Protein AF-A0A0D4BWU0-F1 (afdb_monomer)

Secondary structure (DSSP, 8-state):
-------SS--HHHHTT----SSTT----PPP--EEEEEEEEGGGGSTTTTHHHHHHHHHHHHHTT--B-S--EEEEEE-TTSSSPPEEEEEEEE-

Organism: NCBI:txid1618207

Radius of gyration: 16.17 Å; Cα contacts (8 Å, |Δi|>4): 132; chains: 1; bounding box: 30×34×33 Å

Solvent-accessible surface area (backbone atoms only — not comparable to full-atom values): 6076 Å² total; per-residue (Å²): 140,87,86,86,76,94,68,96,65,80,57,72,43,50,82,74,74,49,68,80,54,102,44,94,88,64,82,88,78,82,79,80,93,65,51,66,45,68,45,78,42,49,45,72,42,66,35,89,72,51,32,54,57,56,56,48,54,41,51,52,50,39,52,73,71,74,39,42,84,41,90,70,71,45,80,45,73,81,32,48,86,85,46,96,56,70,21,26,35,34,45,34,35,34,43,93

Foldseek 3Di:
DDDDDDDPDDPVCVVVVDDPDVDPVDDDDDDDPFDKQKDKDWAPCVDPPNVVVRVVVSVVVCVVVVKDFDDDKDKAWPDPVPHPDITMIMIITGID

Mean predicted aligned error: 6.84 Å

Nearest PDB structures (foldseek):
  1vr4-assembly1_B  TM=6.285E-01  e=3.764E-01  Bacillus cereus ATCC 14579
  2ek0-assembly1_A  TM=4.335E-01  e=3.764E-01  Thermus thermophilus
  3vg8-assembly1_I  TM=3.950E-01  e=1.278E+00  Thermus thermophilus HB8
  2dny-assembly1_A  TM=4.200E-01  e=3.144E+00  Homo sapiens

Structure (mmCIF, N/CA/C/O backbone):
data_AF-A0A0D4BWU0-F1
#
_entry.id   AF-A0A0D4BWU0-F1
#
loop_
_atom_site.group_PDB
_atom_site.id
_atom_site.type_symbol
_atom_site.label_atom_id
_atom_site.label_alt_id
_atom_site.label_comp_id
_atom_site.label_asym_id
_atom_site.label_entity_id
_atom_site.label_seq_id
_atom_site.pdbx_PDB_ins_code
_atom_site.Cartn_x
_atom_site.Cartn_y
_atom_site.Cartn_z
_atom_site.occupancy
_atom_site.B_iso_or_equiv
_atom_site.auth_seq_id
_atom_site.auth_comp_id
_atom_site.auth_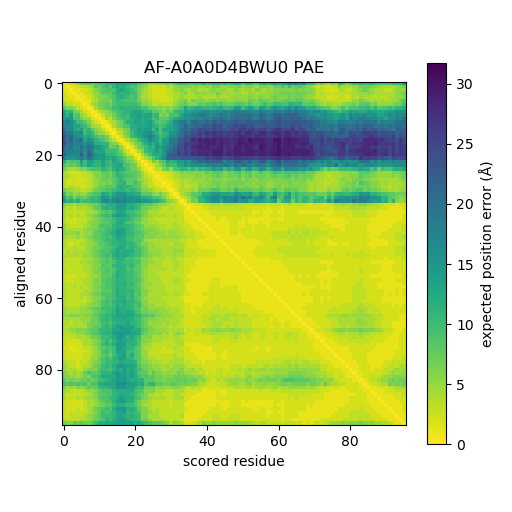asym_id
_atom_site.auth_atom_id
_atom_site.pdbx_PDB_model_num
ATOM 1 N N . MET A 1 1 ? 5.693 -13.803 0.297 1.00 72.88 1 MET A N 1
ATOM 2 C CA . MET A 1 1 ? 5.401 -12.550 -0.423 1.00 72.88 1 MET A CA 1
ATOM 3 C C . MET A 1 1 ? 4.595 -12.936 -1.639 1.00 72.88 1 MET A C 1
ATOM 5 O O . MET A 1 1 ? 4.909 -13.963 -2.222 1.00 72.88 1 MET A O 1
ATOM 9 N N . GLU A 1 2 ? 3.546 -12.190 -1.951 1.00 84.56 2 GLU A N 1
ATOM 10 C CA . GLU A 1 2 ? 2.733 -12.427 -3.139 1.00 84.56 2 GLU A CA 1
ATOM 11 C C . GLU A 1 2 ? 2.919 -11.247 -4.090 1.00 84.56 2 GLU A C 1
ATOM 13 O O . GLU A 1 2 ? 2.952 -10.105 -3.634 1.00 84.56 2 GLU A O 1
ATOM 18 N N . VAL A 1 3 ? 3.095 -11.531 -5.380 1.00 86.31 3 VAL A N 1
ATOM 19 C CA . VAL A 1 3 ? 3.254 -10.530 -6.438 1.00 86.31 3 VAL A CA 1
ATOM 20 C C . VAL A 1 3 ? 2.208 -10.828 -7.497 1.00 86.31 3 VAL A C 1
ATOM 22 O O . VAL A 1 3 ? 2.116 -11.958 -7.975 1.00 86.31 3 VAL A O 1
ATOM 25 N N . CYS A 1 4 ? 1.428 -9.815 -7.854 1.00 87.00 4 CYS A N 1
ATOM 26 C CA . CYS A 1 4 ? 0.311 -9.952 -8.775 1.00 87.00 4 CYS A CA 1
ATOM 27 C C . CYS A 1 4 ? 0.484 -9.004 -9.959 1.00 87.00 4 CYS A C 1
ATOM 29 O O . CYS A 1 4 ? 1.044 -7.917 -9.820 1.00 87.00 4 CYS A O 1
ATOM 31 N N . LEU A 1 5 ? -0.065 -9.395 -11.106 1.00 86.38 5 LEU A N 1
ATOM 32 C CA . LEU A 1 5 ? -0.260 -8.514 -12.250 1.00 86.38 5 LEU A CA 1
ATOM 33 C C . LEU A 1 5 ? -1.764 -8.372 -12.493 1.00 86.38 5 LEU A C 1
ATOM 35 O O . LEU A 1 5 ? -2.468 -9.388 -12.473 1.00 86.38 5 LEU A O 1
ATOM 39 N N . PRO A 1 6 ? -2.281 -7.151 -12.709 1.00 86.12 6 PRO A N 1
ATOM 40 C CA . PRO A 1 6 ? -3.669 -6.991 -13.098 1.00 86.12 6 PRO A CA 1
ATOM 41 C C . PRO A 1 6 ? -3.881 -7.632 -14.472 1.00 86.12 6 PRO A C 1
ATOM 43 O O . PRO A 1 6 ? -3.098 -7.430 -15.400 1.00 86.12 6 PRO A O 1
ATOM 46 N N . ILE A 1 7 ? -4.962 -8.394 -14.604 1.00 82.50 7 ILE A N 1
ATOM 47 C CA . ILE A 1 7 ? -5.425 -8.951 -15.876 1.00 82.50 7 ILE A CA 1
ATOM 48 C C . ILE A 1 7 ? -6.769 -8.311 -16.218 1.00 82.50 7 ILE A C 1
ATOM 50 O O . ILE A 1 7 ? -7.593 -8.092 -15.333 1.00 82.50 7 ILE A O 1
ATOM 54 N N . GLN A 1 8 ? -6.975 -7.968 -17.491 1.00 75.31 8 GLN A N 1
ATOM 55 C CA . GLN A 1 8 ? -8.184 -7.258 -17.932 1.00 75.31 8 GLN A CA 1
ATOM 56 C C . GLN A 1 8 ? -9.440 -8.127 -17.833 1.00 75.31 8 GLN A C 1
ATOM 58 O O . GLN A 1 8 ? -10.508 -7.633 -17.487 1.00 75.31 8 GLN A O 1
ATOM 63 N N . GLU A 1 9 ? -9.303 -9.424 -18.100 1.00 72.31 9 GLU A N 1
ATOM 64 C CA . GLU A 1 9 ? -10.389 -10.388 -18.006 1.00 72.31 9 GLU A CA 1
ATOM 65 C C . GLU A 1 9 ? -9.898 -11.622 -17.259 1.00 72.31 9 GLU A C 1
ATOM 67 O O . GLU A 1 9 ? -8.810 -12.141 -17.522 1.00 72.31 9 GLU A O 1
ATOM 72 N N . LEU A 1 10 ? -10.713 -12.107 -16.322 1.00 65.94 10 LEU A N 1
ATOM 73 C CA . LEU A 1 10 ? -10.520 -13.441 -15.773 1.00 65.94 10 LEU A CA 1
ATOM 74 C C . LEU A 1 10 ? -10.803 -14.439 -16.900 1.00 65.94 10 LEU A C 1
ATOM 76 O O . LEU A 1 10 ? -11.900 -14.402 -17.464 1.00 65.94 10 LEU A O 1
ATOM 80 N N . PRO A 1 11 ? -9.870 -15.348 -17.229 1.00 64.25 11 PRO A N 1
ATOM 81 C CA . PRO A 1 11 ? -10.148 -16.398 -18.195 1.00 64.25 11 PRO A CA 1
ATOM 82 C C . PRO A 1 11 ? -11.427 -17.127 -17.781 1.00 64.25 11 PRO A C 1
ATOM 84 O O . PRO A 1 11 ? -11.579 -17.475 -16.611 1.00 64.25 11 PRO A O 1
ATOM 87 N N . ALA A 1 12 ? -12.344 -17.390 -18.717 1.00 60.38 12 ALA A N 1
ATOM 88 C CA . ALA A 1 12 ? -13.622 -18.065 -18.429 1.00 60.38 12 ALA A CA 1
ATOM 89 C C . ALA A 1 12 ? -13.444 -19.388 -17.647 1.00 60.38 12 ALA A C 1
ATOM 91 O O . ALA A 1 12 ? -14.298 -19.818 -16.876 1.00 60.38 12 ALA A O 1
ATOM 92 N N . GLN A 1 13 ? -12.273 -19.994 -17.809 1.00 55.28 13 GLN A N 1
ATOM 93 C CA . GLN A 1 13 ? -11.793 -21.198 -17.149 1.00 55.28 13 GLN A CA 1
ATOM 94 C C . GLN A 1 13 ? -11.648 -21.026 -15.618 1.00 55.28 13 GLN A C 1
ATOM 96 O O . GLN A 1 13 ? -11.889 -21.962 -14.862 1.00 55.28 13 GLN A O 1
ATOM 101 N N . LEU A 1 14 ? -11.359 -19.814 -15.130 1.00 54.22 14 LEU A N 1
ATOM 102 C CA . LEU A 1 14 ? -11.303 -19.467 -13.705 1.00 54.22 14 LEU A CA 1
ATOM 103 C C . LEU A 1 14 ? -12.687 -19.315 -13.066 1.00 54.22 14 LEU A C 1
ATOM 105 O O . LEU A 1 14 ? -12.862 -19.660 -11.900 1.00 54.22 14 LEU A O 1
ATOM 109 N N . VAL A 1 15 ? -13.685 -18.880 -13.841 1.00 50.44 15 VAL A N 1
ATOM 110 C CA . VAL A 1 15 ? -15.093 -18.803 -13.404 1.00 50.44 15 VAL A CA 1
ATOM 111 C C . VAL A 1 15 ? -15.653 -20.205 -13.119 1.00 50.44 15 VAL A C 1
ATOM 113 O O . VAL A 1 15 ? -16.514 -20.371 -12.261 1.00 50.44 15 VAL A O 1
ATOM 116 N N . SER A 1 16 ? -15.101 -21.227 -13.782 1.00 50.22 16 SER A N 1
ATOM 117 C CA . SER A 1 16 ? -15.390 -22.648 -13.546 1.00 50.22 16 SER A CA 1
ATOM 118 C C . SER A 1 16 ? -14.406 -23.335 -12.576 1.00 50.22 16 SER A C 1
ATOM 120 O O . SER A 1 16 ? -14.455 -24.557 -12.430 1.00 50.22 16 SER A O 1
ATOM 122 N N . GLY A 1 17 ? -13.503 -22.590 -11.921 1.00 44.59 17 GLY A N 1
ATOM 123 C CA . GLY A 1 17 ? -12.548 -23.127 -10.941 1.00 44.59 17 GLY A CA 1
ATOM 124 C C . GLY A 1 17 ? -11.369 -23.913 -11.529 1.00 44.59 17 GLY A C 1
ATOM 125 O O . GLY A 1 17 ? -10.762 -24.718 -10.824 1.00 44.59 17 GLY A O 1
ATOM 126 N N . HIS A 1 18 ? -11.046 -23.724 -12.810 1.00 41.31 18 HIS A N 1
ATOM 127 C CA . HIS A 1 18 ? -9.988 -24.468 -13.492 1.00 41.31 18 HIS A CA 1
ATOM 128 C C . HIS A 1 18 ? -9.237 -23.602 -14.504 1.00 41.31 18 HIS A C 1
ATOM 130 O O . HIS A 1 18 ? -9.400 -23.753 -15.705 1.00 41.31 18 HIS A O 1
ATOM 136 N N . ILE A 1 19 ? -8.340 -22.735 -14.041 1.00 50.91 19 ILE A N 1
ATOM 137 C CA . ILE A 1 19 ? -7.124 -22.526 -14.831 1.00 50.91 19 ILE A CA 1
ATOM 138 C C . ILE A 1 19 ? -6.202 -23.650 -14.406 1.00 50.91 19 ILE A C 1
ATOM 140 O O . ILE A 1 19 ? -5.866 -23.738 -13.232 1.00 50.91 19 ILE A O 1
ATOM 144 N N . ALA A 1 20 ? -5.845 -24.532 -15.332 1.00 48.06 20 ALA A N 1
ATOM 145 C CA . ALA A 1 20 ? -4.604 -25.265 -15.189 1.00 48.06 20 ALA A CA 1
ATOM 146 C C . ALA A 1 20 ? -3.514 -24.288 -15.631 1.00 48.06 20 ALA A C 1
ATOM 148 O O . ALA A 1 20 ? -3.402 -24.033 -16.834 1.00 48.06 20 ALA A O 1
ATOM 149 N N . PRO A 1 21 ? -2.734 -23.677 -14.725 1.00 52.75 21 PRO A N 1
ATOM 150 C CA . PRO A 1 21 ? -1.488 -23.117 -15.179 1.00 52.75 21 PRO A CA 1
ATOM 151 C C . PRO A 1 21 ? -0.591 -24.328 -15.456 1.00 52.75 21 PRO A C 1
ATOM 153 O O . PRO A 1 21 ? -0.659 -25.352 -14.773 1.00 52.75 21 PRO A O 1
ATOM 156 N N . HIS A 1 22 ? 0.294 -24.231 -16.437 1.00 54.00 22 HIS A N 1
ATOM 157 C CA . HIS A 1 22 ? 1.376 -25.210 -16.557 1.00 54.00 22 HIS A CA 1
ATOM 158 C C . HIS A 1 22 ? 2.329 -25.183 -15.331 1.00 54.00 22 HIS A C 1
ATOM 160 O O . HIS A 1 22 ? 3.261 -25.980 -15.279 1.00 54.00 22 HIS A O 1
ATOM 166 N N . ASP A 1 23 ? 2.063 -24.315 -14.341 1.00 62.62 23 ASP A N 1
ATOM 167 C CA . ASP A 1 23 ? 2.816 -24.102 -13.108 1.00 62.62 23 ASP A CA 1
ATOM 168 C C . ASP A 1 23 ? 1.877 -23.942 -11.878 1.00 62.62 23 ASP A C 1
ATOM 170 O O . ASP A 1 23 ? 1.117 -22.974 -11.813 1.00 62.62 23 ASP A O 1
ATOM 174 N N . PRO A 1 24 ? 1.903 -24.848 -10.880 1.00 67.44 24 PRO A N 1
ATOM 175 C CA . PRO A 1 24 ? 1.042 -24.778 -9.692 1.00 67.44 24 PRO A CA 1
ATOM 176 C C . PRO A 1 24 ? 1.282 -23.550 -8.788 1.00 67.44 24 PRO A C 1
ATOM 178 O O . PRO A 1 24 ? 0.488 -23.312 -7.869 1.00 67.44 24 PRO A O 1
ATOM 181 N N . GLU A 1 25 ? 2.348 -22.778 -9.015 1.00 79.25 25 GLU A N 1
ATOM 182 C CA . GLU A 1 25 ? 2.686 -21.588 -8.228 1.00 79.25 25 GLU A CA 1
ATOM 183 C C . GLU A 1 25 ? 1.953 -20.319 -8.693 1.00 79.25 25 GLU A C 1
ATOM 185 O O . GLU A 1 25 ? 1.825 -19.368 -7.920 1.00 79.25 25 GLU A O 1
ATOM 190 N N . VAL A 1 26 ? 1.397 -20.307 -9.911 1.00 81.88 26 VAL A N 1
ATOM 191 C CA . VAL A 1 26 ? 0.661 -19.154 -10.453 1.00 81.88 26 VAL A CA 1
ATOM 192 C C . VAL A 1 26 ? -0.841 -19.348 -10.279 1.00 81.88 26 VAL A C 1
ATOM 194 O O . VAL A 1 26 ? -1.420 -20.345 -10.706 1.00 81.88 26 VAL A O 1
ATOM 197 N N . ARG A 1 27 ? -1.507 -18.364 -9.673 1.00 80.44 27 ARG A N 1
ATOM 198 C CA . ARG A 1 27 ? -2.961 -18.356 -9.473 1.00 80.44 27 ARG A CA 1
ATOM 199 C C . ARG A 1 27 ? -3.528 -17.041 -9.973 1.00 80.44 27 ARG A C 1
ATOM 201 O O . ARG A 1 27 ? -2.904 -16.000 -9.808 1.00 80.44 27 ARG A O 1
ATOM 208 N N . ALA A 1 28 ? -4.730 -17.085 -10.530 1.00 81.06 28 ALA A N 1
ATOM 209 C CA . ALA A 1 28 ? -5.503 -15.880 -10.786 1.00 81.06 28 ALA A CA 1
ATOM 210 C C . ALA A 1 28 ? -6.800 -15.938 -9.974 1.00 81.06 28 ALA A C 1
ATOM 212 O O . ALA A 1 28 ? -7.384 -17.001 -9.775 1.00 81.06 28 ALA A O 1
ATOM 213 N N . TYR A 1 29 ? -7.189 -14.801 -9.413 1.00 80.94 29 TYR A N 1
ATOM 214 C CA . TYR A 1 29 ? -8.337 -14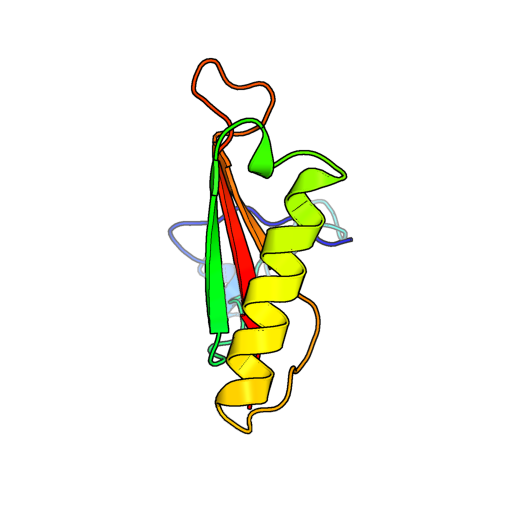.660 -8.526 1.00 80.94 29 TYR A CA 1
ATOM 215 C C . TYR A 1 29 ? -8.700 -13.173 -8.418 1.00 80.94 29 TYR A C 1
ATOM 217 O O . TYR A 1 29 ? -7.898 -12.304 -8.761 1.00 80.94 29 TYR A O 1
ATOM 225 N N . ALA A 1 30 ? -9.915 -12.874 -7.962 1.00 80.75 30 ALA A N 1
ATOM 226 C CA . ALA A 1 30 ? -10.321 -11.501 -7.682 1.00 80.75 30 ALA A CA 1
ATOM 227 C C . ALA A 1 30 ? -9.813 -11.076 -6.300 1.00 80.75 30 ALA A C 1
ATOM 229 O O . ALA A 1 30 ? -10.031 -11.783 -5.313 1.00 80.75 30 ALA A O 1
ATOM 230 N N . LEU A 1 31 ? -9.170 -9.911 -6.214 1.00 77.50 31 LEU A N 1
ATOM 231 C CA . LEU A 1 31 ? -8.840 -9.314 -4.922 1.00 77.50 31 LEU A CA 1
ATOM 232 C C . LEU A 1 31 ? -10.136 -9.031 -4.147 1.00 77.50 31 LEU A C 1
ATOM 234 O O . LEU A 1 31 ? -11.113 -8.553 -4.722 1.00 77.50 31 LEU A O 1
ATOM 238 N N . ALA A 1 32 ? -10.144 -9.333 -2.847 1.00 73.31 32 ALA A N 1
ATOM 239 C CA . ALA A 1 32 ? -11.309 -9.101 -1.997 1.00 73.31 32 ALA A CA 1
ATOM 240 C C . ALA A 1 32 ? -11.731 -7.619 -2.019 1.00 73.31 32 ALA A C 1
ATOM 242 O O . ALA A 1 32 ? -10.882 -6.727 -1.935 1.00 73.31 32 ALA A O 1
ATOM 243 N N . GLY A 1 33 ? -13.042 -7.376 -2.128 1.00 66.69 33 GLY A N 1
ATOM 244 C CA . GLY A 1 33 ? -13.660 -6.045 -2.127 1.00 66.69 33 GLY A CA 1
ATOM 245 C C . GLY A 1 33 ? -13.780 -5.456 -0.722 1.00 66.69 33 GLY A C 1
ATOM 246 O O . GLY A 1 33 ? -14.885 -5.243 -0.235 1.00 66.69 33 GLY A O 1
ATOM 247 N N . GLU A 1 34 ? -12.646 -5.259 -0.059 1.00 79.44 34 GLU A N 1
ATOM 248 C CA . GLU A 1 34 ? -12.555 -4.640 1.268 1.00 79.44 34 GLU A CA 1
ATOM 249 C C . GLU A 1 34 ? -12.430 -3.110 1.155 1.00 79.44 34 GLU A C 1
ATOM 251 O O . GLU A 1 34 ? -12.097 -2.580 0.093 1.00 79.44 34 GLU A O 1
ATOM 256 N N . SER A 1 35 ? -12.689 -2.389 2.249 1.00 93.00 35 SER A N 1
ATOM 257 C CA . SER A 1 35 ? -12.338 -0.967 2.346 1.00 93.00 35 SER A CA 1
ATOM 258 C C . SER A 1 35 ? -10.828 -0.831 2.517 1.00 93.00 35 SER A C 1
ATOM 260 O O . SER A 1 35 ? -10.242 -1.532 3.341 1.00 93.00 35 SER A O 1
ATOM 262 N N . PHE A 1 36 ? -10.201 0.079 1.771 1.00 94.81 36 PHE A N 1
ATO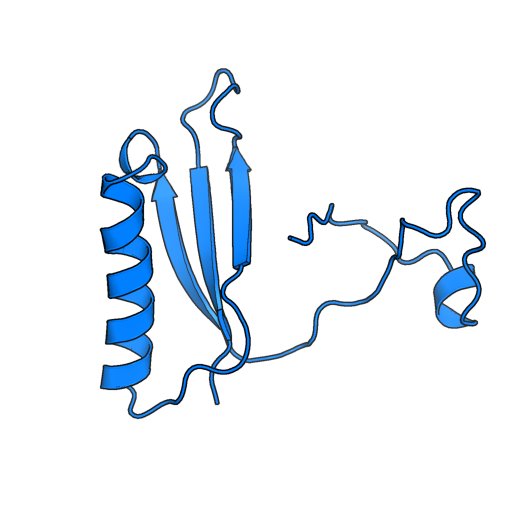M 263 C CA . PHE A 1 36 ? -8.760 0.327 1.830 1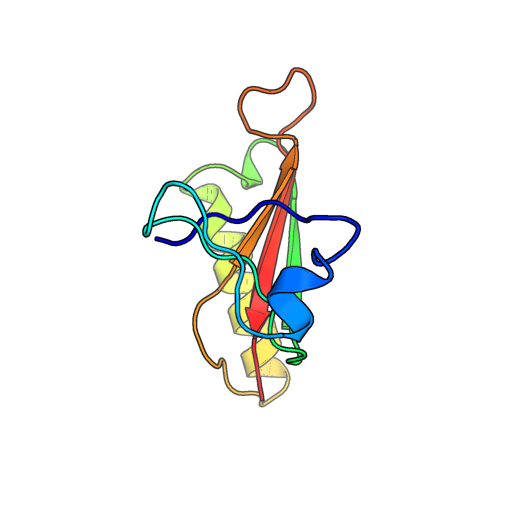.00 94.81 36 PHE A CA 1
ATOM 264 C C . PHE A 1 36 ? -8.474 1.784 2.161 1.00 94.81 36 PHE A C 1
ATOM 266 O O . PHE A 1 36 ? -9.066 2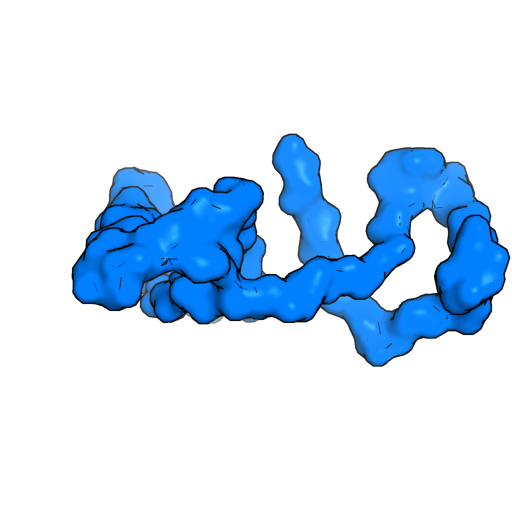.686 1.572 1.00 94.81 36 PHE A O 1
ATOM 273 N N . ALA A 1 37 ? -7.534 2.005 3.077 1.00 97.12 37 ALA A N 1
ATOM 274 C CA . ALA A 1 37 ? -6.886 3.296 3.249 1.00 97.12 37 ALA A CA 1
ATOM 275 C C . ALA A 1 37 ? -5.623 3.292 2.392 1.00 97.12 37 ALA A C 1
ATOM 277 O O . ALA A 1 37 ? -4.882 2.304 2.411 1.00 97.12 37 ALA A O 1
ATOM 278 N N . SER A 1 38 ? -5.389 4.355 1.627 1.00 97.38 38 SER A N 1
ATOM 279 C CA . SER A 1 38 ? -4.305 4.386 0.646 1.00 97.38 38 SER A CA 1
ATOM 280 C C . SER A 1 38 ? -3.564 5.711 0.617 1.00 97.38 38 SER A C 1
ATOM 282 O O . SER A 1 38 ? -4.184 6.769 0.710 1.00 97.38 38 SER A O 1
ATOM 284 N N . VAL A 1 39 ? -2.258 5.641 0.378 1.00 98.38 39 VAL A N 1
ATOM 285 C CA . VAL A 1 39 ? -1.401 6.796 0.094 1.00 98.38 39 VAL A CA 1
ATOM 286 C C . VAL A 1 39 ? -0.575 6.524 -1.160 1.00 98.38 39 VAL A C 1
ATOM 288 O O . VAL A 1 39 ? -0.085 5.411 -1.359 1.00 98.38 39 VAL A O 1
ATOM 291 N N . GLU A 1 40 ? -0.443 7.530 -2.021 1.00 98.31 40 GLU A N 1
ATOM 292 C CA . GLU A 1 40 ? 0.469 7.504 -3.167 1.00 98.31 40 GLU A CA 1
ATOM 293 C C . GLU A 1 40 ? 1.769 8.226 -2.804 1.00 98.31 40 GLU A C 1
ATOM 295 O O . GLU A 1 40 ? 1.732 9.303 -2.213 1.00 98.31 40 GLU A O 1
ATOM 300 N N . VAL A 1 41 ? 2.905 7.633 -3.174 1.00 98.19 41 VAL A N 1
ATOM 301 C CA . VAL A 1 41 ? 4.247 8.206 -3.001 1.00 98.19 41 VAL A CA 1
ATOM 302 C C . VAL A 1 41 ? 5.060 8.086 -4.283 1.00 98.19 41 VAL A C 1
ATOM 304 O O . VAL A 1 41 ? 4.813 7.209 -5.121 1.00 98.19 41 VAL A O 1
ATOM 307 N N . SER A 1 42 ? 6.051 8.966 -4.441 1.00 98.06 42 SER A N 1
ATOM 308 C CA . SER A 1 42 ? 6.858 9.023 -5.663 1.00 98.06 42 SER A CA 1
ATOM 309 C C . SER A 1 42 ? 8.338 9.324 -5.418 1.00 98.06 42 SER A C 1
ATOM 311 O O . SER A 1 42 ? 8.743 9.840 -4.377 1.00 98.06 42 SER A O 1
ATOM 313 N N . GLY A 1 43 ? 9.177 8.972 -6.391 1.00 96.81 43 GLY A N 1
ATOM 314 C CA . GLY A 1 43 ? 10.612 9.228 -6.361 1.00 96.81 43 GLY A CA 1
ATOM 315 C C . GLY A 1 43 ? 11.287 8.614 -5.134 1.00 96.81 43 GLY A C 1
ATOM 316 O O . GLY A 1 43 ? 11.129 7.427 -4.850 1.00 96.81 43 GLY A O 1
ATOM 317 N N . ALA A 1 44 ? 12.045 9.430 -4.400 1.00 96.06 44 ALA A N 1
ATOM 318 C CA . ALA A 1 44 ? 12.820 8.985 -3.241 1.00 96.06 44 ALA A CA 1
ATOM 319 C C . ALA A 1 44 ? 11.951 8.448 -2.089 1.00 96.06 44 ALA A C 1
ATOM 321 O O . ALA A 1 44 ? 12.416 7.605 -1.325 1.00 96.06 44 ALA A O 1
ATOM 322 N N . GLU A 1 45 ? 10.689 8.877 -1.989 1.00 97.69 45 GLU A N 1
ATOM 323 C CA . GLU A 1 45 ? 9.748 8.410 -0.960 1.00 97.69 45 GLU A CA 1
ATOM 324 C C . GLU A 1 45 ? 9.395 6.928 -1.127 1.00 97.69 45 GLU A C 1
ATOM 326 O O . GLU A 1 45 ? 9.019 6.267 -0.167 1.00 97.69 45 GLU A O 1
ATOM 331 N N . THR A 1 46 ? 9.570 6.373 -2.330 1.00 97.62 46 THR A N 1
ATOM 332 C CA . THR A 1 46 ? 9.344 4.944 -2.595 1.00 97.62 46 THR A CA 1
ATOM 333 C C . THR A 1 46 ? 10.445 4.037 -2.033 1.00 97.62 46 THR A C 1
ATOM 335 O O . THR A 1 46 ? 10.310 2.816 -2.043 1.00 97.62 46 THR A O 1
ATOM 338 N N . SER A 1 47 ? 11.560 4.608 -1.568 1.00 96.50 47 SER A N 1
ATOM 339 C CA . SER A 1 47 ? 12.740 3.858 -1.134 1.00 96.50 47 SER A CA 1
ATOM 340 C C . SER A 1 47 ? 12.838 3.759 0.382 1.00 96.50 47 SER A C 1
ATOM 342 O O . SER A 1 47 ? 12.496 4.686 1.113 1.00 96.50 47 SER A O 1
ATOM 344 N N . TYR A 1 48 ? 13.382 2.648 0.879 1.00 95.25 48 TYR A N 1
ATOM 345 C CA . TYR A 1 48 ? 13.739 2.535 2.291 1.00 95.25 48 TYR A CA 1
ATOM 346 C C . TYR A 1 48 ? 14.874 3.520 2.649 1.00 95.25 48 TYR A C 1
ATOM 348 O O . TYR A 1 48 ? 15.845 3.612 1.893 1.00 95.25 48 TYR A O 1
ATOM 356 N N . PRO A 1 49 ? 14.812 4.225 3.799 1.00 97.62 49 PRO A N 1
ATOM 357 C CA . PRO A 1 49 ? 13.778 4.147 4.840 1.00 97.62 49 PRO A CA 1
ATOM 358 C C . PRO A 1 49 ? 12.593 5.105 4.647 1.00 97.62 49 PRO A C 1
ATOM 360 O O . PRO A 1 49 ? 11.638 5.021 5.411 1.00 97.62 49 PRO A O 1
ATOM 363 N N . ALA A 1 50 ? 12.635 6.006 3.662 1.00 98.00 50 ALA A N 1
ATOM 364 C CA . ALA A 1 50 ? 11.615 7.040 3.463 1.00 98.00 50 ALA A CA 1
ATOM 365 C C . ALA A 1 50 ? 10.194 6.468 3.302 1.00 98.00 50 ALA A C 1
ATOM 367 O O . ALA A 1 50 ? 9.247 7.034 3.842 1.00 98.00 50 ALA A O 1
ATOM 368 N N . ILE A 1 51 ? 10.064 5.300 2.665 1.00 97.88 51 ILE A N 1
ATOM 369 C CA . ILE A 1 51 ? 8.791 4.585 2.487 1.00 97.88 51 ILE A CA 1
ATOM 370 C C . ILE A 1 51 ? 8.050 4.300 3.804 1.00 97.88 51 ILE A C 1
ATOM 372 O O . ILE A 1 51 ? 6.825 4.205 3.809 1.00 97.88 51 ILE A O 1
ATOM 376 N N . LEU A 1 52 ? 8.757 4.196 4.937 1.00 98.31 52 LEU A N 1
ATOM 377 C CA . LEU A 1 52 ? 8.131 3.927 6.235 1.00 98.31 52 LEU A CA 1
ATOM 378 C C . LEU A 1 52 ? 7.142 5.030 6.639 1.00 98.31 52 LEU A C 1
ATOM 380 O O . LEU A 1 52 ? 6.090 4.714 7.184 1.00 98.31 52 LEU A O 1
ATOM 384 N N . ALA A 1 53 ? 7.408 6.289 6.274 1.00 98.25 53 ALA A N 1
ATOM 385 C CA . ALA A 1 53 ? 6.499 7.399 6.563 1.00 98.25 53 ALA A CA 1
ATOM 386 C C . ALA A 1 53 ? 5.127 7.227 5.884 1.00 98.25 53 ALA A C 1
ATOM 388 O O . ALA A 1 53 ? 4.102 7.616 6.436 1.00 98.25 53 ALA A O 1
ATOM 389 N N . ALA A 1 54 ? 5.090 6.596 4.709 1.00 98.19 54 ALA A N 1
ATOM 390 C CA . ALA A 1 54 ? 3.849 6.317 3.997 1.00 98.19 54 ALA A CA 1
ATOM 391 C C . ALA A 1 54 ? 3.046 5.186 4.663 1.00 98.19 54 ALA A C 1
ATOM 393 O O . ALA A 1 54 ? 1.820 5.255 4.749 1.00 98.19 54 ALA A O 1
ATOM 394 N N . TYR A 1 55 ? 3.729 4.166 5.191 1.00 98.12 55 TYR A N 1
ATOM 395 C CA . TYR A 1 55 ? 3.091 3.135 6.013 1.00 98.12 55 TYR A CA 1
ATOM 396 C C . TYR A 1 55 ? 2.498 3.721 7.297 1.00 98.12 55 TYR A C 1
ATOM 398 O O . TYR A 1 55 ? 1.350 3.410 7.630 1.00 98.12 55 TYR A O 1
ATOM 406 N N . ASP A 1 56 ? 3.256 4.579 7.981 1.00 98.31 56 ASP A N 1
ATOM 407 C CA . ASP A 1 56 ? 2.810 5.261 9.196 1.00 98.31 56 ASP A CA 1
ATOM 408 C C . ASP A 1 56 ? 1.583 6.133 8.905 1.00 98.31 56 ASP A C 1
ATOM 410 O O . ASP A 1 56 ? 0.570 5.997 9.584 1.00 98.31 56 ASP A O 1
ATOM 414 N N . GLN A 1 57 ? 1.598 6.915 7.819 1.00 98.25 57 GLN A N 1
ATOM 415 C CA . GLN A 1 57 ? 0.471 7.763 7.417 1.00 98.25 57 GLN A CA 1
ATOM 416 C C . GLN A 1 57 ? -0.829 6.972 7.188 1.00 98.25 57 GLN A C 1
ATOM 418 O O . GLN A 1 57 ? -1.906 7.408 7.600 1.00 98.25 57 GLN A O 1
ATOM 423 N N . VAL A 1 58 ? -0.755 5.802 6.543 1.00 97.69 58 VAL A N 1
ATOM 424 C CA . VAL A 1 58 ? -1.934 4.940 6.348 1.00 97.69 58 VAL A CA 1
ATOM 425 C C . VAL A 1 58 ? -2.426 4.373 7.682 1.00 97.69 58 VAL A C 1
ATOM 427 O O . VAL A 1 58 ? -3.635 4.316 7.912 1.00 97.69 58 VAL A O 1
ATOM 430 N N . CYS A 1 59 ? -1.513 3.973 8.572 1.00 97.44 59 CYS A N 1
ATOM 431 C CA . CYS A 1 59 ? -1.874 3.464 9.897 1.00 97.44 59 CYS A CA 1
ATOM 432 C C . CYS A 1 59 ? -2.541 4.544 10.755 1.00 97.44 59 CYS A C 1
ATOM 434 O O . CYS A 1 59 ? -3.610 4.294 11.309 1.00 97.44 59 CYS A O 1
ATOM 436 N N . GLU A 1 60 ? -1.953 5.738 10.810 1.00 97.88 60 GLU A N 1
ATOM 437 C CA . GLU A 1 60 ? -2.487 6.884 11.547 1.00 97.88 60 GLU A CA 1
ATOM 438 C C . GLU A 1 60 ? -3.878 7.269 11.047 1.00 97.88 60 GLU A C 1
ATOM 440 O O . GLU A 1 60 ? -4.773 7.517 11.853 1.00 97.88 60 GLU A O 1
ATOM 445 N N . 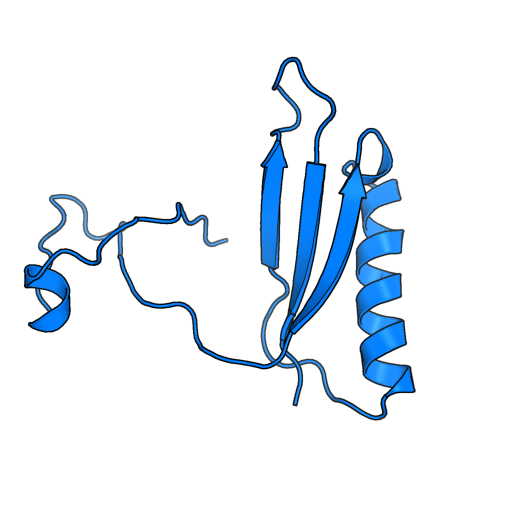TRP A 1 61 ? -4.101 7.280 9.729 1.00 98.19 61 TRP A N 1
ATOM 446 C CA . TRP A 1 61 ? -5.425 7.571 9.179 1.00 98.19 61 TRP A CA 1
ATOM 447 C C . TRP A 1 61 ? -6.474 6.553 9.646 1.00 98.19 61 TRP A C 1
ATOM 449 O O . TRP A 1 61 ? -7.529 6.948 10.137 1.00 98.19 61 TRP A O 1
ATOM 459 N N . ILE A 1 62 ? -6.176 5.249 9.562 1.00 97.69 62 ILE A N 1
ATOM 460 C CA . ILE A 1 62 ? -7.101 4.190 10.007 1.00 97.69 62 ILE A CA 1
ATOM 461 C C . ILE A 1 62 ? -7.419 4.342 11.502 1.00 97.69 62 ILE A C 1
ATOM 463 O O . ILE A 1 62 ? -8.576 4.229 11.907 1.00 97.69 62 ILE A O 1
ATOM 467 N N . GLU A 1 63 ? -6.403 4.604 12.323 1.00 96.81 63 GLU A N 1
ATOM 468 C CA . GLU A 1 63 ? -6.558 4.756 13.771 1.00 96.81 63 GLU A CA 1
ATOM 469 C C . GLU A 1 63 ? -7.381 5.999 14.134 1.00 96.81 63 GLU A C 1
ATOM 471 O O . GLU A 1 63 ? -8.278 5.917 14.977 1.00 96.81 63 GLU A O 1
ATOM 476 N N . ASN A 1 64 ? -7.151 7.122 13.450 1.00 98.00 64 ASN A N 1
ATOM 477 C CA . ASN A 1 64 ? -7.897 8.366 13.652 1.00 98.00 64 ASN A CA 1
ATOM 478 C C . ASN A 1 64 ? -9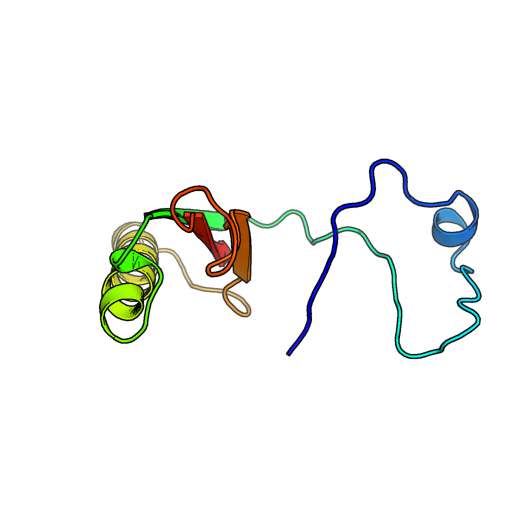.379 8.245 13.264 1.00 98.00 64 ASN A C 1
ATOM 480 O O . ASN A 1 64 ? -10.230 8.866 13.898 1.00 98.00 64 ASN A O 1
ATOM 484 N N . GLU A 1 65 ? -9.704 7.402 12.283 1.00 97.69 65 GLU A N 1
ATOM 485 C CA . GLU A 1 65 ? -11.087 7.086 11.896 1.00 97.69 65 GLU A CA 1
ATOM 486 C C . GLU A 1 65 ? -11.766 6.073 12.843 1.00 97.69 65 GLU A C 1
ATOM 488 O O . GLU A 1 65 ? -12.909 5.664 12.621 1.00 97.69 65 GLU A O 1
ATOM 493 N N . GLY A 1 66 ? -11.080 5.632 13.906 1.00 97.12 66 GLY A N 1
ATOM 494 C CA . GLY A 1 66 ? -11.592 4.625 14.838 1.00 97.12 66 GLY A CA 1
ATOM 495 C C . GLY A 1 66 ? -11.785 3.250 14.189 1.00 97.12 66 GLY A C 1
ATOM 496 O O . GLY A 1 66 ? -12.626 2.465 14.635 1.00 97.12 66 GLY A O 1
ATOM 497 N N . LYS A 1 67 ? -11.043 2.972 13.113 1.00 96.62 67 LYS A N 1
ATOM 498 C CA . LYS A 1 67 ? -11.103 1.736 12.331 1.00 96.62 67 LYS A CA 1
ATOM 499 C C . LYS A 1 67 ? -10.011 0.759 12.742 1.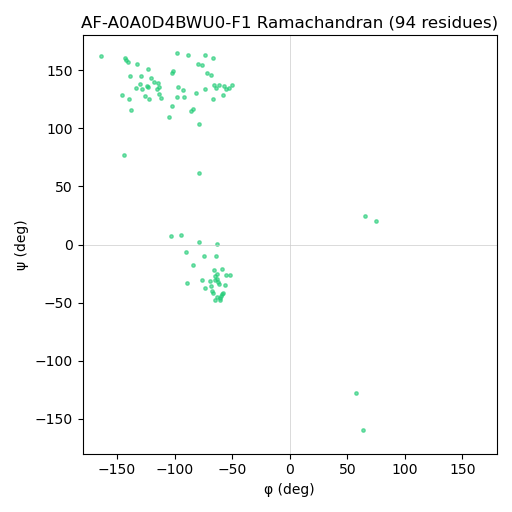00 96.62 67 LYS A C 1
ATOM 501 O O . LYS A 1 67 ? -9.051 1.114 13.424 1.00 96.62 67 LYS A O 1
ATOM 506 N N . GLN A 1 68 ? -10.152 -0.499 12.328 1.00 95.12 68 GLN A N 1
ATOM 507 C CA . GLN A 1 68 ? -9.139 -1.524 12.577 1.00 95.12 68 GLN A CA 1
ATOM 508 C C . GLN A 1 68 ? -8.505 -1.993 11.277 1.00 95.12 68 GLN A C 1
ATOM 510 O O . GLN A 1 68 ? -9.201 -2.390 10.346 1.00 95.12 68 GLN A O 1
ATOM 515 N N . ARG A 1 69 ? -7.168 -2.003 11.236 1.00 94.44 69 ARG A N 1
ATOM 516 C CA . ARG A 1 69 ? -6.398 -2.660 10.173 1.00 94.44 69 ARG A CA 1
ATOM 517 C C . ARG A 1 69 ? -6.767 -4.142 10.124 1.00 94.44 69 ARG A C 1
ATOM 519 O O . ARG A 1 69 ? -6.683 -4.830 11.141 1.00 94.44 69 ARG A O 1
ATOM 526 N N . VAL A 1 70 ? -7.111 -4.645 8.944 1.00 92.75 70 VAL A N 1
ATOM 527 C CA . VAL A 1 70 ? -7.331 -6.074 8.693 1.00 92.75 70 VAL A CA 1
ATOM 528 C C . VAL A 1 70 ? -6.359 -6.545 7.619 1.00 92.75 70 VAL A C 1
ATOM 530 O O . VAL A 1 70 ? -6.017 -5.804 6.706 1.00 92.75 70 VAL A O 1
ATOM 533 N N . GLY A 1 71 ? -5.851 -7.770 7.746 1.00 90.31 71 GLY A N 1
ATOM 534 C CA . GLY A 1 71 ? -4.918 -8.329 6.768 1.00 90.31 71 GLY A CA 1
ATOM 535 C C . GLY A 1 71 ? -3.577 -7.584 6.652 1.00 90.31 71 GLY A C 1
ATOM 536 O O . GLY A 1 71 ? -3.121 -6.897 7.569 1.00 90.31 71 GLY A O 1
ATOM 537 N N . ARG A 1 72 ? -2.904 -7.798 5.516 1.00 91.62 72 ARG A N 1
ATOM 538 C CA . ARG A 1 72 ? -1.583 -7.234 5.194 1.00 91.62 72 ARG A CA 1
ATOM 539 C C . ARG A 1 72 ? -1.724 -6.037 4.245 1.00 91.62 72 ARG A C 1
ATOM 541 O O . ARG A 1 72 ? -2.624 -6.067 3.402 1.00 91.62 72 ARG A O 1
ATOM 548 N N . PRO A 1 73 ? -0.824 -5.041 4.320 1.00 93.88 73 PRO A N 1
ATOM 549 C CA . PRO A 1 73 ? -0.785 -3.968 3.338 1.00 93.88 73 PRO A CA 1
ATOM 550 C C . PRO A 1 73 ? -0.376 -4.494 1.958 1.00 93.88 73 PRO A C 1
ATOM 552 O O . PRO A 1 73 ? 0.213 -5.571 1.826 1.00 93.88 73 PRO A O 1
ATOM 555 N N . ARG A 1 74 ? -0.691 -3.710 0.929 1.00 93.62 74 ARG A N 1
ATOM 556 C CA . ARG A 1 74 ? -0.371 -3.965 -0.476 1.00 93.62 74 ARG A CA 1
ATOM 557 C C . ARG A 1 74 ? 0.401 -2.785 -1.046 1.00 93.62 74 ARG A C 1
ATOM 559 O O . ARG A 1 74 ? -0.004 -1.642 -0.852 1.00 93.62 74 ARG A O 1
ATOM 566 N N . GLU A 1 75 ? 1.451 -3.082 -1.800 1.00 95.88 75 GLU A N 1
ATOM 567 C CA . GLU A 1 75 ? 2.175 -2.112 -2.622 1.00 95.88 75 GLU A CA 1
ATOM 568 C C . GLU A 1 75 ? 1.740 -2.286 -4.078 1.00 95.88 75 GLU A C 1
ATOM 570 O O . GLU A 1 75 ? 1.905 -3.357 -4.664 1.00 95.88 75 GLU A O 1
ATOM 575 N N . THR A 1 76 ? 1.163 -1.241 -4.664 1.00 95.31 76 THR A N 1
ATOM 576 C CA . THR A 1 76 ? 0.822 -1.199 -6.089 1.00 95.31 76 THR A CA 1
ATOM 577 C C . THR A 1 76 ? 1.827 -0.311 -6.795 1.00 95.31 76 THR A C 1
ATOM 579 O O . THR A 1 76 ? 1.818 0.901 -6.600 1.00 95.31 76 THR A O 1
ATOM 582 N N . TRP A 1 77 ? 2.696 -0.909 -7.603 1.00 96.25 77 TRP A N 1
ATOM 583 C CA . TRP A 1 77 ? 3.691 -0.181 -8.381 1.00 96.25 77 TRP A CA 1
ATOM 584 C C . TRP A 1 77 ? 3.086 0.296 -9.701 1.00 96.25 77 TRP A C 1
ATOM 586 O O . TRP A 1 77 ? 2.740 -0.514 -10.558 1.00 96.25 77 TRP A O 1
ATOM 596 N N . HIS A 1 78 ? 2.980 1.615 -9.857 1.00 95.88 78 HIS A N 1
ATOM 597 C CA . HIS A 1 78 ? 2.529 2.264 -11.094 1.00 95.88 78 HIS A CA 1
ATOM 598 C C 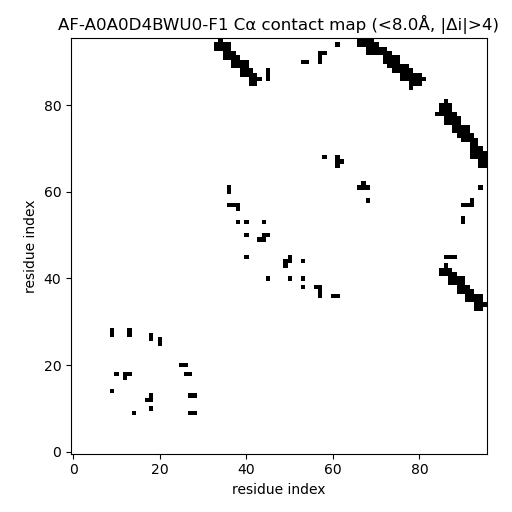. HIS A 1 78 ? 3.696 2.550 -12.034 1.00 95.88 78 HIS A C 1
ATOM 600 O O . HIS A 1 78 ? 3.533 2.492 -13.246 1.00 95.88 78 HIS A O 1
ATOM 606 N N . ALA A 1 79 ? 4.859 2.846 -11.453 1.00 96.06 79 ALA A N 1
ATOM 607 C CA . ALA A 1 79 ? 6.136 2.991 -12.135 1.00 96.06 79 ALA A CA 1
ATOM 608 C C . ALA A 1 79 ? 7.227 2.352 -11.271 1.00 96.06 79 ALA A C 1
ATOM 610 O O . ALA A 1 79 ? 7.354 2.670 -10.085 1.00 96.06 79 ALA A O 1
ATOM 611 N N . LEU A 1 80 ? 7.990 1.425 -11.847 1.00 93.88 80 LEU A N 1
ATOM 612 C CA . LEU A 1 80 ? 8.987 0.639 -11.117 1.00 93.88 80 LEU A CA 1
ATOM 613 C C . LEU A 1 80 ? 10.253 1.468 -10.831 1.00 93.88 80 LEU A C 1
ATOM 615 O O . LEU A 1 80 ? 10.574 2.361 -11.612 1.00 93.88 80 LEU A O 1
ATOM 619 N N . PRO A 1 81 ? 11.036 1.148 -9.781 1.00 91.62 81 PRO A N 1
ATOM 620 C CA . PRO A 1 81 ? 12.254 1.894 -9.432 1.00 91.62 81 PRO A CA 1
ATOM 621 C C . PRO A 1 81 ? 13.330 1.942 -10.520 1.00 91.62 81 PRO A C 1
ATOM 623 O O . PRO A 1 81 ? 14.217 2.787 -10.475 1.00 91.62 81 PRO A O 1
ATOM 626 N N . TRP A 1 82 ? 13.279 1.002 -11.463 1.00 91.06 82 TRP A N 1
ATOM 627 C CA . TRP A 1 82 ? 14.208 0.886 -12.585 1.00 91.06 82 TRP A CA 1
ATOM 628 C C . TRP A 1 82 ? 13.622 1.386 -13.914 1.00 91.06 82 TRP A C 1
ATOM 630 O O . TRP A 1 82 ? 14.235 1.172 -14.959 1.00 91.06 82 TRP A O 1
ATOM 640 N N . ALA A 1 83 ? 12.432 1.995 -13.901 1.00 92.62 83 ALA A N 1
ATOM 641 C CA . ALA A 1 83 ? 11.873 2.659 -15.074 1.00 92.62 83 ALA A CA 1
ATOM 642 C C . ALA A 1 83 ? 12.607 3.986 -15.360 1.00 92.62 83 ALA A C 1
ATOM 644 O O . ALA A 1 83 ? 13.306 4.520 -14.501 1.00 92.62 83 ALA A O 1
ATOM 645 N N . GLU A 1 84 ? 12.455 4.520 -16.577 1.00 92.88 84 GLU A N 1
ATOM 646 C CA . GLU A 1 84 ? 13.005 5.842 -16.931 1.00 92.88 84 GLU A CA 1
ATOM 647 C C . GLU A 1 84 ? 12.273 6.986 -16.213 1.00 92.88 84 GLU A C 1
ATOM 649 O O . GLU A 1 84 ? 12.858 8.027 -15.912 1.00 92.88 84 GLU A O 1
ATOM 654 N N . GLU A 1 85 ? 10.984 6.794 -15.941 1.00 92.44 85 GLU A N 1
ATOM 655 C CA . GLU A 1 85 ? 10.156 7.718 -15.175 1.00 92.44 85 GLU A CA 1
ATOM 656 C C . GLU A 1 85 ? 10.379 7.562 -13.659 1.00 92.44 85 GLU A C 1
ATOM 658 O O . GLU A 1 85 ? 10.783 6.491 -13.196 1.00 92.44 85 GLU A O 1
ATOM 663 N N . PRO A 1 86 ? 10.106 8.607 -12.851 1.00 94.00 86 PRO A N 1
ATOM 664 C CA . PRO A 1 86 ? 10.205 8.502 -11.403 1.00 94.00 86 PRO A CA 1
ATOM 665 C C . PRO A 1 86 ? 9.352 7.355 -10.856 1.00 94.00 86 PRO A C 1
ATOM 667 O O . PRO A 1 86 ? 8.171 7.236 -11.186 1.00 94.00 86 PRO A O 1
ATOM 670 N N . ALA A 1 87 ? 9.946 6.557 -9.966 1.00 97.06 87 ALA A N 1
ATOM 671 C CA . ALA A 1 87 ? 9.254 5.487 -9.258 1.00 97.06 87 ALA A CA 1
ATOM 672 C C . ALA A 1 87 ? 7.959 6.008 -8.624 1.00 97.06 87 ALA A C 1
ATOM 674 O O . ALA A 1 87 ? 7.947 7.088 -8.028 1.00 97.06 87 ALA A O 1
ATOM 675 N N . ARG A 1 88 ? 6.875 5.244 -8.729 1.00 98.12 88 ARG A N 1
ATOM 676 C CA . ARG A 1 88 ? 5.572 5.634 -8.190 1.00 98.12 88 ARG A CA 1
ATOM 677 C C . ARG A 1 88 ? 4.832 4.412 -7.689 1.00 98.12 88 ARG A C 1
ATOM 679 O O . ARG A 1 88 ? 4.666 3.440 -8.431 1.00 98.12 88 ARG A O 1
ATOM 686 N N . MET A 1 89 ? 4.358 4.482 -6.450 1.00 97.69 89 MET A N 1
ATOM 687 C CA . MET A 1 89 ? 3.582 3.406 -5.847 1.00 97.69 89 MET A CA 1
ATOM 688 C C . MET A 1 89 ? 2.426 3.927 -5.000 1.00 97.69 89 MET A C 1
ATOM 690 O O . MET A 1 89 ? 2.476 5.034 -4.468 1.00 97.69 89 MET A O 1
ATOM 694 N N . THR A 1 90 ? 1.422 3.079 -4.813 1.00 98.00 90 THR A N 1
ATOM 695 C CA . THR A 1 90 ? 0.388 3.251 -3.794 1.00 98.00 90 THR A CA 1
ATOM 696 C C . THR A 1 90 ? 0.539 2.174 -2.730 1.00 98.00 90 THR A C 1
ATOM 698 O O . THR A 1 90 ? 0.516 0.984 -3.049 1.00 98.00 90 THR A O 1
ATOM 701 N N . ILE A 1 91 ? 0.629 2.580 -1.465 1.00 97.75 91 ILE A N 1
ATOM 702 C CA . ILE A 1 91 ? 0.491 1.677 -0.319 1.00 97.75 91 ILE A CA 1
ATOM 703 C C . ILE A 1 91 ? -0.977 1.683 0.086 1.00 97.75 91 ILE A C 1
ATOM 705 O O . ILE A 1 91 ? -1.563 2.747 0.270 1.00 97.75 91 ILE A O 1
ATOM 709 N N . SER A 1 92 ? -1.586 0.504 0.190 1.00 95.94 92 SER A N 1
ATOM 710 C CA . SER A 1 92 ? -2.985 0.330 0.594 1.00 95.94 92 SER A CA 1
ATOM 711 C C . SER A 1 92 ? -3.102 -0.674 1.733 1.00 95.94 92 SER A C 1
ATOM 713 O O . SER A 1 92 ? -2.541 -1.764 1.640 1.00 95.94 92 SER A O 1
ATOM 715 N N . TRP A 1 93 ? -3.865 -0.357 2.777 1.00 96.12 93 TRP A N 1
ATOM 716 C CA . TRP A 1 93 ? -4.113 -1.267 3.900 1.00 96.12 93 TRP A CA 1
ATOM 717 C C . TRP A 1 93 ? -5.616 -1.505 4.072 1.00 96.12 93 TRP A C 1
ATOM 719 O O . TRP A 1 93 ? -6.362 -0.525 4.185 1.00 96.12 93 TRP A O 1
ATOM 729 N N . PRO A 1 94 ? -6.083 -2.769 4.078 1.00 95.25 94 PRO A N 1
ATOM 730 C CA . PRO A 1 94 ? -7.492 -3.031 4.314 1.00 95.25 94 PRO A CA 1
ATOM 731 C C . PRO A 1 94 ? -7.892 -2.704 5.761 1.00 95.25 94 PRO A C 1
ATOM 733 O O . PRO A 1 94 ? -7.101 -2.882 6.693 1.00 95.25 94 PRO A O 1
ATOM 736 N N . TYR A 1 95 ? -9.121 -2.232 5.963 1.00 95.12 95 TYR A N 1
ATOM 737 C CA . TYR A 1 95 ? -9.669 -1.944 7.291 1.00 95.12 95 TYR A CA 1
ATOM 738 C C . TYR A 1 95 ? -11.160 -2.294 7.415 1.00 95.12 95 TYR A C 1
ATOM 740 O O . TYR A 1 95 ? -11.872 -2.402 6.414 1.00 95.12 95 TYR A O 1
ATOM 748 N N . ALA A 1 96 ? -11.629 -2.443 8.659 1.00 91.94 96 ALA A N 1
ATOM 749 C CA . ALA A 1 96 ? -13.032 -2.656 9.036 1.00 91.94 96 ALA A CA 1
ATOM 750 C C . ALA A 1 96 ? -13.501 -1.608 10.061 1.00 91.94 96 ALA A C 1
ATOM 752 O O . ALA A 1 96 ? -12.708 -1.281 10.976 1.00 91.94 96 ALA A O 1
#

Sequence (96 aa):
MEVCLPIQELPAQLVSGHIAPHDPEVRAYALAGESFASVEVSGAETSYPAILAAYDQVCEWIENEGKQRVGRPRETWHALPWAEEPARMTISWPYA

InterPro domains:
  IPR011256 Regulatory factor, effector binding domain superfamily [G3DSA:3.20.80.10] (1-94)

pLDDT: mean 86.38, std 15.58, range [41.31, 98.38]